Protein AF-A0A078G6T1-F1 (afdb_monomer_lite)

InterPro domains:
  IPR007930 Protein of unknown function DUF724 [PF05266] (1-128)

Secondary structure (DSSP, 8-state):
----HHHHHHHHHT--TT--HHHHHHHHHHHHHHHHTT---HHHHHHHHHHHHHHHHHHHHHHHHHHHHHHHHHHHHHHHHHHHHHHHHHHHHHHHHHHHHHHHHHHHHHHHHHHHHHHHHHHHHTS--

Sequence (129 aa):
MMLTFSKLVESFKDLEPDVLMSQLDSLKVSFAKLKKHGFDVSAPLTRINELLALKDRQQKAIKEKNGLDKEVIALKEEFGGMEDKILELERQQVVLKEKICQMESCGRDRGVELDNLESEFKATSSAPW

pLDDT: mean 91.87, std 9.1, range [46.94, 98.62]

Radius of gyration: 43.1 Å; chains: 1; bounding box: 76×22×122 Å

Foldseek 3Di:
DDCDPVNLVVVVVPDDLPDDLVVLVVSLVVLVVVVVVVDPCPVVNVVSVVSNVVVVVVVVVVVVVVVVVVVVVVVVVVVVVVVVVVVVVVVVVVVVVVVVVVVVVVVVVVVVVVVVVVVVVVVVVPDDD

Organism: Brassica napus (NCBI:txid3708)

Structure (mmCIF, N/CA/C/O backbone):
data_AF-A0A078G6T1-F1
#
_entry.id   AF-A0A078G6T1-F1
#
loop_
_atom_site.group_PDB
_atom_site.id
_atom_site.type_symbol
_atom_site.label_atom_id
_atom_site.label_alt_id
_atom_site.label_comp_id
_atom_site.label_asym_id
_atom_site.label_entity_id
_atom_site.label_seq_id
_atom_site.pdbx_PDB_ins_code
_atom_site.Cartn_x
_atom_site.Cartn_y
_atom_site.Cartn_z
_atom_site.occupancy
_atom_site.B_iso_or_equiv
_atom_site.auth_seq_id
_atom_site.auth_comp_id
_atom_site.auth_asym_id
_atom_site.auth_atom_id
_atom_site.pdbx_PDB_model_num
ATOM 1 N N . MET A 1 1 ? -18.025 -15.721 47.564 1.00 46.94 1 MET A N 1
ATOM 2 C CA . MET A 1 1 ? -17.609 -14.424 48.143 1.00 46.94 1 MET A CA 1
ATOM 3 C C . MET A 1 1 ? -18.744 -13.431 47.921 1.00 46.94 1 MET A C 1
ATOM 5 O O . MET A 1 1 ? -19.184 -13.296 46.788 1.00 46.94 1 MET A O 1
ATOM 9 N N . MET A 1 2 ? -19.299 -12.832 48.976 1.00 52.56 2 MET A N 1
ATOM 10 C CA . MET A 1 2 ? -20.428 -11.900 48.851 1.00 52.56 2 MET A CA 1
ATOM 11 C C . MET A 1 2 ? -19.898 -10.542 48.358 1.00 52.56 2 MET A C 1
ATOM 13 O O . MET A 1 2 ? -19.123 -9.892 49.059 1.00 52.56 2 MET A O 1
ATOM 17 N N . LEU A 1 3 ? -20.246 -10.148 47.130 1.00 58.69 3 LEU A N 1
ATOM 18 C CA . LEU A 1 3 ? -19.946 -8.817 46.596 1.00 58.69 3 LEU A CA 1
ATOM 19 C C . LEU A 1 3 ? -20.905 -7.815 47.245 1.00 58.69 3 LEU A C 1
ATOM 21 O O . LEU A 1 3 ? -22.115 -7.890 47.041 1.00 58.69 3 LEU A O 1
ATOM 25 N N . THR A 1 4 ? -20.372 -6.909 48.060 1.00 74.12 4 THR A N 1
ATOM 26 C CA . THR A 1 4 ? -21.146 -5.799 48.624 1.00 74.12 4 THR A CA 1
ATOM 27 C C . THR A 1 4 ? -21.247 -4.669 47.603 1.00 74.12 4 THR A C 1
ATOM 29 O O . THR A 1 4 ? -20.382 -4.525 46.739 1.00 74.12 4 THR A O 1
ATOM 32 N N . PHE A 1 5 ? -22.290 -3.841 47.711 1.00 73.25 5 PHE A N 1
ATOM 33 C CA . PHE A 1 5 ? -22.461 -2.654 46.865 1.00 73.25 5 PHE A CA 1
ATOM 34 C C . PHE A 1 5 ? -21.196 -1.776 46.849 1.00 73.25 5 PHE A C 1
ATOM 36 O O . PHE A 1 5 ? -20.734 -1.399 45.776 1.00 73.25 5 PHE A O 1
ATOM 43 N N . SER A 1 6 ? -20.573 -1.543 48.011 1.00 76.62 6 SER A N 1
ATOM 44 C CA . SER A 1 6 ? -19.342 -0.747 48.116 1.00 76.62 6 SER A CA 1
ATOM 45 C C . SER A 1 6 ? -18.179 -1.342 47.323 1.00 76.62 6 SER A C 1
ATOM 47 O O . SER A 1 6 ? -17.530 -0.608 46.588 1.00 76.62 6 SER A O 1
ATOM 49 N N . LYS A 1 7 ? -17.975 -2.667 47.375 1.00 78.25 7 LYS A N 1
ATOM 50 C CA . LYS A 1 7 ? -16.932 -3.340 46.579 1.00 78.25 7 LYS A CA 1
ATOM 51 C C . LYS A 1 7 ? -17.180 -3.219 45.075 1.00 78.25 7 LYS A C 1
ATOM 53 O O . LYS A 1 7 ? -16.237 -3.093 44.304 1.00 78.25 7 LYS A O 1
ATOM 58 N N . LEU A 1 8 ? -18.444 -3.246 44.650 1.00 78.81 8 LEU A N 1
ATOM 59 C CA . LEU A 1 8 ? -18.812 -3.094 43.240 1.00 78.81 8 LEU A CA 1
ATOM 60 C C . LEU A 1 8 ? -18.548 -1.662 42.743 1.00 78.81 8 LEU A C 1
ATOM 62 O O . LEU A 1 8 ? -18.064 -1.464 41.633 1.00 78.81 8 LEU A O 1
ATOM 66 N N . VAL A 1 9 ? -18.820 -0.659 43.579 1.00 76.44 9 VAL A N 1
ATOM 67 C CA . VAL A 1 9 ? -18.525 0.748 43.269 1.00 76.44 9 VAL A CA 1
ATOM 68 C C . VAL A 1 9 ? -17.020 1.039 43.321 1.00 76.44 9 VAL A C 1
ATOM 70 O O . VAL A 1 9 ? -16.530 1.799 42.492 1.00 76.44 9 VAL A O 1
ATOM 73 N N . GLU A 1 10 ? -16.271 0.429 44.241 1.00 79.06 10 GLU A N 1
ATOM 74 C CA . GLU A 1 10 ? -14.801 0.516 44.280 1.00 79.06 10 GLU A CA 1
ATOM 75 C C . GLU A 1 10 ? -14.166 -0.099 43.040 1.00 79.06 10 GLU A C 1
ATOM 77 O O . GLU A 1 10 ? -13.368 0.567 42.389 1.00 79.06 10 GLU A O 1
ATOM 82 N N . SER A 1 11 ? -14.632 -1.279 42.613 1.00 74.88 11 SER A N 1
ATOM 83 C CA . SER A 1 11 ? -14.162 -1.895 41.365 1.00 74.88 11 SER A CA 1
ATOM 84 C C . SER A 1 11 ? -14.366 -1.000 40.141 1.00 74.88 11 SER A C 1
ATOM 86 O O . SER A 1 11 ? -13.709 -1.185 39.128 1.00 74.88 11 SER A O 1
ATOM 88 N N . PHE A 1 12 ? -15.257 -0.007 40.240 1.00 73.88 12 PHE A N 1
ATOM 89 C CA . PHE A 1 12 ? -15.483 0.995 39.210 1.00 73.88 12 PHE A CA 1
ATOM 90 C C . PHE A 1 12 ? -14.415 2.093 39.155 1.00 73.88 12 PHE A C 1
ATOM 92 O O . PHE A 1 12 ? -14.184 2.701 38.110 1.00 73.88 12 PHE A O 1
ATOM 99 N N . LYS A 1 13 ? -13.827 2.419 40.307 1.00 75.00 13 LYS A N 1
ATOM 100 C CA . LYS A 1 13 ? -12.793 3.450 40.435 1.00 75.00 13 LYS A CA 1
ATOM 101 C C . LYS A 1 13 ? -11.440 2.941 39.952 1.00 75.00 13 LYS A C 1
ATOM 103 O O . LYS A 1 13 ? -10.685 3.730 39.400 1.00 75.00 13 LYS A O 1
ATOM 108 N N . ASP A 1 14 ? -11.219 1.639 40.085 1.00 78.19 14 ASP A N 1
ATOM 109 C CA . ASP A 1 14 ? -9.967 0.965 39.737 1.00 78.19 14 ASP A CA 1
ATOM 110 C C . ASP A 1 14 ? -9.982 0.383 38.308 1.00 78.19 14 ASP A C 1
ATOM 112 O O . ASP A 1 14 ? -9.146 -0.442 37.952 1.00 78.19 14 ASP A O 1
ATOM 116 N N . LEU A 1 15 ? -10.961 0.773 37.480 1.00 79.94 15 LEU A N 1
ATOM 117 C CA . LEU A 1 15 ? -11.070 0.320 36.092 1.00 79.94 15 LEU A CA 1
ATOM 118 C C . LEU A 1 15 ? -9.961 0.931 35.234 1.00 79.94 15 LEU A C 1
ATOM 120 O O . LEU A 1 15 ? -9.998 2.118 34.903 1.00 79.94 15 LEU A O 1
ATOM 124 N N . GLU A 1 16 ? -9.015 0.093 34.824 1.00 79.50 16 GLU A N 1
ATOM 125 C CA . GLU A 1 16 ? -7.984 0.467 33.864 1.00 79.50 16 GLU A CA 1
ATOM 126 C C . GLU A 1 16 ? -8.536 0.568 32.425 1.00 79.50 16 GLU A C 1
ATOM 128 O O . GLU A 1 16 ? -9.543 -0.066 32.074 1.00 79.50 16 GLU A O 1
ATOM 133 N N . PRO A 1 17 ? -7.895 1.371 31.550 1.00 76.88 17 PRO A N 1
ATOM 134 C CA . PRO A 1 17 ? -8.327 1.551 30.162 1.00 76.88 17 PRO A CA 1
ATOM 135 C C . PRO A 1 17 ? -8.353 0.266 29.326 1.00 76.88 17 PRO A C 1
ATOM 137 O O . PRO A 1 17 ? -8.998 0.233 28.276 1.00 76.88 17 PRO A O 1
ATOM 140 N N . ASP A 1 18 ? -7.662 -0.786 29.755 1.00 80.62 18 ASP A N 1
ATOM 141 C CA . ASP A 1 18 ? -7.555 -2.083 29.090 1.00 80.62 18 ASP A CA 1
ATOM 142 C C . ASP A 1 18 ? -8.648 -3.084 29.510 1.00 80.62 18 ASP A C 1
ATOM 144 O O . ASP A 1 18 ? -8.723 -4.163 28.923 1.00 80.62 18 ASP A O 1
ATOM 148 N N . VAL A 1 19 ? -9.565 -2.701 30.413 1.00 86.19 19 VAL A N 1
ATOM 149 C CA . VAL A 1 19 ? -10.669 -3.559 30.877 1.00 86.19 19 VAL A CA 1
ATOM 150 C C . VAL A 1 19 ? -11.381 -4.278 29.726 1.00 86.19 19 VAL A C 1
ATOM 152 O O . VAL A 1 19 ? -11.690 -3.689 28.681 1.00 86.19 19 VAL A O 1
ATOM 155 N N . LEU A 1 20 ? -11.686 -5.559 29.922 1.00 87.69 20 LEU A N 1
ATOM 156 C CA . LEU A 1 20 ? -12.420 -6.355 28.948 1.00 87.69 20 LEU A CA 1
ATOM 157 C C . LEU A 1 20 ? -13.898 -5.951 28.901 1.00 87.69 20 LEU A C 1
ATOM 159 O O . LEU A 1 20 ? -14.536 -5.688 29.920 1.00 87.69 20 LEU A O 1
ATOM 163 N N . MET A 1 21 ? -14.486 -5.997 27.706 1.00 90.12 21 MET A N 1
ATOM 164 C CA . MET A 1 21 ? -15.915 -5.722 27.508 1.00 90.12 21 MET A CA 1
ATOM 165 C C . MET A 1 21 ? -16.804 -6.655 28.347 1.00 90.12 21 MET A C 1
ATOM 167 O O . MET A 1 21 ? -17.746 -6.205 28.993 1.00 90.12 21 MET A O 1
ATOM 171 N N . SER A 1 22 ? -16.418 -7.929 28.460 1.00 89.44 22 SER A N 1
ATOM 172 C CA . SER A 1 22 ? -17.105 -8.919 29.298 1.00 89.44 22 SER A CA 1
ATOM 173 C C . SER A 1 22 ? -17.098 -8.573 30.792 1.00 89.44 22 SER A C 1
ATOM 175 O O . SER A 1 22 ? -18.045 -8.911 31.505 1.00 89.44 22 SER A O 1
ATOM 177 N N . GLN A 1 23 ? -16.065 -7.880 31.286 1.00 89.88 23 GLN A N 1
ATOM 178 C CA . GLN A 1 23 ? -16.027 -7.405 32.671 1.00 89.88 23 GLN A CA 1
ATOM 179 C C . GLN A 1 23 ? -17.039 -6.273 32.882 1.00 89.88 23 GLN A C 1
ATOM 181 O O . GLN A 1 23 ? -17.773 -6.292 33.871 1.00 89.88 23 GLN A O 1
ATOM 186 N N . LEU A 1 24 ? -17.139 -5.336 31.934 1.00 91.75 24 LEU A N 1
ATOM 187 C CA . LEU A 1 24 ? -18.133 -4.259 31.975 1.00 91.75 24 LEU A CA 1
ATOM 188 C C . LEU A 1 24 ? -19.570 -4.802 31.890 1.00 91.75 24 LEU A C 1
ATOM 190 O O . LEU A 1 24 ? -20.435 -4.358 32.648 1.00 91.75 24 LEU A O 1
ATOM 194 N N . ASP A 1 25 ? -19.820 -5.807 31.048 1.00 92.62 25 ASP A N 1
ATOM 195 C CA . ASP A 1 25 ? -21.125 -6.475 30.953 1.00 92.62 25 ASP A CA 1
ATOM 196 C C . ASP A 1 25 ? -21.495 -7.212 32.247 1.00 92.62 25 ASP A C 1
ATOM 198 O O . ASP A 1 25 ? -22.621 -7.103 32.741 1.00 92.62 25 ASP A O 1
ATOM 202 N N . SER A 1 26 ? -20.537 -7.918 32.851 1.00 91.12 26 SER A N 1
ATOM 203 C CA . SER A 1 26 ? -20.734 -8.591 34.140 1.00 91.12 26 SER A CA 1
ATOM 204 C C . SER A 1 26 ? -21.073 -7.598 35.262 1.00 91.12 26 SER A C 1
ATOM 206 O O . SER A 1 26 ? -22.000 -7.817 36.056 1.00 91.12 26 SER A O 1
ATOM 208 N N . LEU A 1 27 ? -20.385 -6.451 35.296 1.00 89.56 27 LEU A N 1
ATOM 209 C CA . LEU A 1 27 ? -20.695 -5.364 36.225 1.00 89.56 27 LEU A CA 1
ATOM 210 C C . LEU A 1 27 ? -22.098 -4.799 35.967 1.00 89.56 27 LEU A C 1
ATOM 212 O O . LEU A 1 27 ? -22.867 -4.615 36.912 1.00 89.56 27 LEU A O 1
ATOM 216 N N . LYS A 1 28 ? -22.481 -4.598 34.701 1.00 91.88 28 LYS A N 1
ATOM 217 C CA . LYS A 1 28 ? -23.815 -4.112 34.312 1.00 91.88 28 LYS A CA 1
ATOM 218 C C . LYS A 1 28 ? -24.924 -5.017 34.837 1.00 91.88 28 LYS A C 1
ATOM 220 O O . LYS A 1 28 ? -25.897 -4.533 35.420 1.00 91.88 28 LYS A O 1
ATOM 225 N N . VAL A 1 29 ? -24.763 -6.331 34.672 1.00 92.19 29 VAL A N 1
ATOM 226 C CA . VAL A 1 29 ? -25.698 -7.344 35.187 1.00 92.19 29 VAL A CA 1
ATOM 227 C C . VAL A 1 29 ? -25.772 -7.288 36.715 1.00 92.19 29 VAL A C 1
ATOM 229 O O . VAL A 1 29 ? -26.866 -7.343 37.286 1.00 92.19 29 VAL A O 1
ATOM 232 N N . SER A 1 30 ? -24.631 -7.112 37.383 1.00 90.69 30 SER A N 1
ATOM 233 C CA . SER A 1 30 ? -24.556 -7.002 38.844 1.00 90.69 30 SER A CA 1
ATOM 234 C C . SER A 1 30 ? -25.302 -5.768 39.367 1.00 90.69 30 SER A C 1
ATOM 236 O O . SER A 1 30 ? -26.125 -5.887 40.279 1.00 90.69 30 SER A O 1
ATOM 238 N N . PHE A 1 31 ? -25.115 -4.600 38.746 1.00 90.12 31 PHE A N 1
ATOM 239 C CA . PHE A 1 31 ? -25.866 -3.391 39.096 1.00 90.12 31 PHE A CA 1
ATOM 240 C C . PHE A 1 31 ? -27.362 -3.528 38.794 1.00 90.12 31 PHE A C 1
ATOM 242 O O . PHE A 1 31 ? -28.188 -3.132 39.615 1.00 90.12 31 PHE A O 1
ATOM 249 N N . ALA A 1 32 ? -27.745 -4.153 37.677 1.00 90.44 32 ALA A N 1
ATOM 250 C CA . ALA A 1 32 ? -29.152 -4.419 37.373 1.00 90.44 32 ALA A CA 1
ATOM 251 C C . ALA A 1 32 ? -29.818 -5.317 38.432 1.00 90.44 32 ALA A C 1
ATOM 253 O O . ALA A 1 32 ? -30.981 -5.104 38.780 1.00 90.44 32 ALA A O 1
ATOM 254 N N . LYS A 1 33 ? -29.085 -6.293 38.986 1.00 91.12 33 LYS A N 1
ATOM 255 C CA . LYS A 1 33 ? -29.559 -7.122 40.102 1.00 91.12 33 LYS A CA 1
ATOM 256 C C . LYS A 1 33 ? -29.734 -6.300 41.381 1.00 91.12 33 LYS A C 1
ATOM 258 O O . LYS A 1 33 ? -30.776 -6.407 42.018 1.00 91.12 33 LYS A O 1
ATOM 263 N N . LEU A 1 34 ? -28.771 -5.445 41.725 1.00 89.62 34 LEU A N 1
ATOM 264 C CA . LEU A 1 34 ? -28.865 -4.558 42.893 1.00 89.62 34 LEU A CA 1
ATOM 265 C C . LEU A 1 34 ? -30.038 -3.573 42.781 1.00 89.62 34 LEU A C 1
ATOM 267 O O . LEU A 1 34 ? -30.764 -3.387 43.756 1.00 89.62 34 LEU A O 1
ATOM 271 N N . LYS A 1 35 ? -30.311 -3.042 41.582 1.00 90.81 35 LYS A N 1
ATOM 272 C CA . LYS A 1 35 ? -31.494 -2.204 41.320 1.00 90.81 35 LYS A CA 1
ATOM 273 C C . LYS A 1 35 ? -32.797 -2.895 41.724 1.00 90.81 35 LYS A C 1
ATOM 275 O O . 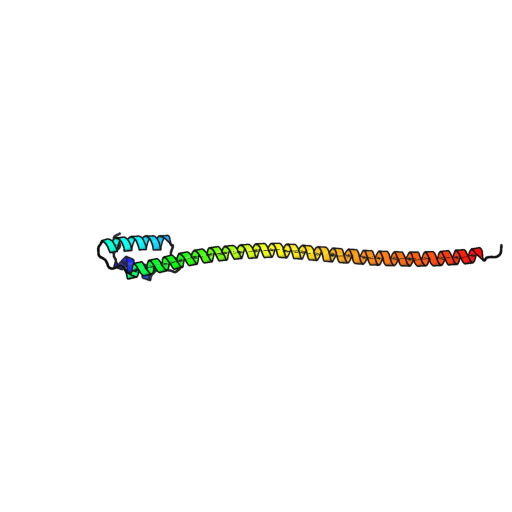LYS A 1 35 ? -33.655 -2.279 42.347 1.00 90.81 35 LYS A O 1
ATOM 280 N N . LYS A 1 36 ? -32.941 -4.188 41.400 1.00 91.94 36 LYS A N 1
ATOM 281 C CA . LYS A 1 36 ? -34.127 -4.992 41.758 1.00 91.94 36 LYS A CA 1
ATOM 282 C C . LYS A 1 36 ? -34.291 -5.175 43.270 1.00 91.94 36 LYS A C 1
ATOM 284 O O . LYS A 1 36 ? -35.402 -5.414 43.724 1.00 91.94 36 LYS A O 1
ATOM 289 N N . HIS A 1 37 ? -33.207 -5.054 44.033 1.00 90.50 37 HIS A N 1
ATOM 290 C CA . HIS A 1 37 ? -33.209 -5.118 45.495 1.00 90.50 37 HIS A CA 1
ATOM 291 C C . HIS A 1 37 ? -33.368 -3.739 46.166 1.00 90.50 37 HIS A C 1
ATOM 293 O O . HIS A 1 37 ? -33.218 -3.646 47.379 1.00 90.50 37 HIS A O 1
ATOM 299 N N . GLY A 1 38 ? -33.673 -2.679 45.406 1.00 90.88 38 GLY A N 1
ATOM 300 C CA . GLY A 1 38 ? -33.950 -1.341 45.942 1.00 90.88 38 GLY A CA 1
ATOM 301 C C . GLY A 1 38 ? -32.730 -0.427 46.091 1.00 90.88 38 GLY A C 1
ATOM 302 O O . GLY A 1 38 ? -32.864 0.670 46.623 1.00 90.88 38 GLY A O 1
ATOM 303 N N . PHE A 1 39 ? -31.550 -0.839 45.615 1.00 89.69 39 PHE A N 1
ATOM 304 C CA . PHE A 1 39 ? -30.366 0.024 45.616 1.00 89.69 39 PHE A CA 1
ATOM 305 C C . PHE A 1 39 ? -30.453 1.082 44.510 1.00 89.69 39 PHE A C 1
ATOM 307 O O . PHE A 1 39 ? -30.776 0.760 43.361 1.00 89.69 39 PHE A O 1
ATOM 314 N N . ASP A 1 40 ? -30.076 2.323 44.827 1.00 90.50 40 ASP A N 1
ATOM 315 C CA . ASP A 1 40 ? -29.847 3.342 43.805 1.00 90.50 40 ASP A CA 1
ATOM 316 C C . ASP A 1 40 ? -28.520 3.072 43.088 1.00 90.50 40 ASP A C 1
ATOM 318 O O . ASP A 1 40 ? -27.425 3.239 43.624 1.00 90.50 40 ASP A O 1
ATOM 322 N N . VAL A 1 41 ? -28.645 2.608 41.850 1.00 90.56 41 VAL A N 1
ATOM 323 C CA . VAL A 1 41 ? -27.530 2.295 40.951 1.00 90.56 41 VAL A CA 1
ATOM 324 C C . VAL A 1 41 ? -27.590 3.129 39.672 1.00 90.56 41 VAL A C 1
ATOM 326 O O . VAL A 1 41 ? -26.991 2.756 38.666 1.00 90.56 41 VAL A O 1
ATOM 329 N N . SER A 1 42 ? -28.339 4.234 39.671 1.00 90.75 42 SER A N 1
ATOM 330 C CA . SER A 1 42 ? -28.519 5.087 38.490 1.00 90.75 42 SER A CA 1
ATOM 331 C C . SER A 1 42 ? -27.179 5.586 37.934 1.00 90.75 42 SER A C 1
ATOM 333 O O . SER A 1 42 ? -26.847 5.302 36.784 1.00 90.75 42 SER A O 1
ATOM 335 N N . ALA A 1 43 ? -26.366 6.229 38.775 1.00 89.38 43 ALA A N 1
ATOM 336 C CA . ALA A 1 43 ? -25.045 6.739 38.415 1.00 89.38 43 ALA A CA 1
ATOM 337 C C . ALA A 1 43 ? -24.068 5.652 37.907 1.00 89.38 43 ALA A C 1
ATOM 339 O O . ALA A 1 43 ? -23.532 5.818 36.807 1.00 89.38 43 ALA A O 1
ATOM 340 N N . PRO A 1 44 ? -23.834 4.526 38.620 1.00 88.56 44 PRO A N 1
ATOM 341 C CA . PRO A 1 44 ? -22.932 3.486 38.122 1.00 88.56 44 PRO A CA 1
ATOM 342 C C . PRO A 1 44 ? -23.441 2.797 36.846 1.00 88.56 44 PRO A C 1
ATOM 344 O O . PRO A 1 44 ? -22.630 2.452 35.990 1.00 88.56 44 PRO A O 1
ATOM 347 N N . LEU A 1 45 ? -24.760 2.642 36.657 1.00 90.44 45 LEU A N 1
ATOM 348 C CA . LEU A 1 45 ? -25.311 2.111 35.402 1.00 90.44 45 LEU A CA 1
ATOM 349 C C . LEU A 1 45 ? -25.078 3.053 34.217 1.00 90.44 45 LEU A C 1
ATOM 351 O O . LEU A 1 45 ? -24.704 2.581 33.143 1.00 90.44 45 LEU A O 1
ATOM 355 N N . THR A 1 46 ? -25.282 4.362 34.394 1.00 91.56 46 THR A N 1
ATOM 356 C CA . THR A 1 46 ? -24.984 5.359 33.353 1.00 91.56 46 THR A CA 1
ATOM 357 C C . THR A 1 46 ? -23.514 5.292 32.960 1.00 91.56 46 THR A C 1
ATOM 359 O O . THR A 1 46 ? -23.205 5.116 31.783 1.00 91.56 46 THR A O 1
ATOM 362 N N . ARG A 1 47 ? -22.613 5.304 33.949 1.00 90.94 47 ARG A N 1
ATOM 363 C CA . ARG A 1 47 ? -21.168 5.263 33.705 1.00 90.94 47 ARG A CA 1
ATOM 364 C C . ARG A 1 47 ? -20.724 3.967 33.013 1.00 90.94 47 ARG A C 1
ATOM 366 O O . ARG A 1 47 ? -19.883 4.011 32.124 1.00 90.94 47 ARG A O 1
ATOM 373 N N . ILE A 1 48 ? -21.316 2.815 33.350 1.00 91.56 48 ILE A N 1
ATOM 374 C CA . ILE A 1 48 ? -21.081 1.553 32.620 1.00 91.56 48 ILE A CA 1
ATOM 375 C C . ILE A 1 48 ? -21.485 1.643 31.160 1.00 91.56 48 ILE A C 1
ATOM 377 O O . ILE A 1 48 ? -20.751 1.172 30.296 1.00 91.56 48 ILE A O 1
ATOM 381 N N . ASN A 1 49 ? -22.662 2.199 30.879 1.00 92.25 49 ASN A N 1
ATOM 382 C CA . ASN A 1 49 ? -23.145 2.285 29.507 1.00 92.25 49 ASN A CA 1
ATOM 383 C C . ASN A 1 49 ? -22.252 3.206 28.668 1.00 92.25 49 ASN A C 1
ATOM 385 O O . ASN A 1 49 ? -21.982 2.895 27.512 1.00 92.25 49 ASN A O 1
ATOM 389 N N . GLU A 1 50 ? -21.750 4.291 29.260 1.00 93.12 50 GLU A N 1
ATOM 390 C CA . GLU A 1 50 ? -20.753 5.158 28.628 1.00 93.12 50 GLU A CA 1
ATOM 391 C C . GLU A 1 50 ? -19.442 4.412 28.353 1.00 93.12 50 GLU A C 1
ATOM 393 O O . GLU A 1 50 ? -18.932 4.477 27.236 1.00 93.12 50 GLU A O 1
ATOM 398 N N . LEU A 1 51 ? -18.919 3.654 29.326 1.00 92.12 51 LEU A N 1
ATOM 399 C CA . LEU A 1 51 ? -17.703 2.854 29.135 1.00 92.12 51 LEU A CA 1
ATOM 400 C C . LEU A 1 51 ? -17.870 1.789 28.045 1.00 92.12 51 LEU A C 1
ATOM 402 O O . LEU A 1 51 ? -16.971 1.619 27.224 1.00 92.12 51 LEU A O 1
ATOM 406 N N . LEU A 1 52 ? -19.015 1.103 27.999 1.00 93.25 52 LEU A N 1
ATOM 407 C CA . LEU A 1 52 ? -19.330 0.144 26.937 1.00 93.25 52 LEU A CA 1
ATOM 408 C C . LEU A 1 52 ? -19.338 0.827 25.564 1.00 93.25 52 LEU A C 1
ATOM 410 O O . LEU A 1 52 ? -18.650 0.374 24.653 1.00 93.25 52 LEU A O 1
ATOM 414 N N . ALA A 1 53 ? -20.016 1.972 25.438 1.00 93.94 53 ALA A N 1
ATOM 415 C CA . ALA A 1 53 ? -20.048 2.733 24.191 1.00 93.94 53 ALA A CA 1
ATOM 416 C C . ALA A 1 53 ? -18.652 3.223 23.761 1.00 93.94 53 ALA A C 1
ATOM 418 O O . ALA A 1 53 ? -18.336 3.241 22.569 1.00 93.94 53 ALA A O 1
ATOM 419 N N . LEU A 1 54 ? -17.799 3.615 24.713 1.00 93.12 54 LEU A N 1
ATOM 420 C CA . LEU A 1 54 ? -16.406 3.973 24.438 1.00 93.12 54 LEU A CA 1
ATOM 421 C C . LEU A 1 54 ? -15.594 2.765 23.962 1.00 93.12 54 LEU A C 1
ATOM 423 O O . LEU A 1 54 ? -14.843 2.893 22.995 1.00 93.12 54 LEU A O 1
ATOM 427 N N . LYS A 1 55 ? -15.764 1.594 24.584 1.00 91.50 55 LYS A N 1
ATOM 428 C CA . LYS A 1 55 ? -15.084 0.359 24.175 1.00 91.50 55 LYS A CA 1
ATOM 429 C C . LYS A 1 55 ? -15.511 -0.114 22.789 1.00 91.50 55 LYS A C 1
ATOM 431 O O . LYS A 1 55 ? -14.647 -0.483 21.998 1.00 91.50 55 LYS A O 1
ATOM 436 N N . ASP A 1 56 ? -16.797 -0.030 22.459 1.00 93.69 56 ASP A N 1
ATOM 437 C CA . ASP A 1 56 ? -17.295 -0.329 21.111 1.00 93.69 56 ASP A CA 1
ATOM 438 C C . ASP A 1 56 ? -16.634 0.575 20.063 1.00 93.69 56 ASP A C 1
ATOM 440 O O . ASP A 1 56 ? -16.125 0.105 19.039 1.00 93.69 56 ASP A O 1
ATOM 444 N N . ARG A 1 57 ? -16.574 1.886 20.340 1.00 95.00 57 ARG A N 1
ATOM 445 C CA . ARG A 1 57 ? -15.888 2.858 19.474 1.00 95.00 57 ARG A CA 1
ATOM 446 C C . ARG A 1 57 ? -14.396 2.562 19.358 1.00 95.00 57 ARG A C 1
ATOM 448 O O . ARG A 1 57 ? -13.865 2.609 18.253 1.00 95.00 57 ARG A O 1
ATOM 455 N N . GLN A 1 58 ? -13.731 2.224 20.463 1.00 93.75 58 GLN A N 1
ATOM 456 C CA . GLN A 1 58 ? -12.315 1.856 20.471 1.00 93.75 58 GLN A CA 1
ATOM 457 C C . GLN A 1 58 ? -12.062 0.614 19.607 1.00 93.75 58 GLN A C 1
ATOM 459 O O . GLN A 1 58 ? -11.151 0.613 18.783 1.00 93.75 58 GLN A O 1
ATOM 464 N N . GLN A 1 59 ? -12.882 -0.431 19.744 1.00 92.88 59 GLN A N 1
ATOM 465 C CA . GLN A 1 59 ? -12.742 -1.654 18.957 1.00 92.88 59 GLN A CA 1
ATOM 466 C C . GLN A 1 59 ? -12.976 -1.395 17.465 1.00 92.88 59 GLN A C 1
ATOM 468 O O . GLN A 1 59 ? -12.247 -1.930 16.627 1.00 92.88 59 GLN A O 1
ATOM 473 N N . LYS A 1 60 ? -13.967 -0.562 17.126 1.00 95.94 60 LYS A N 1
ATOM 474 C CA . LYS A 1 60 ? -14.210 -0.128 15.747 1.00 95.94 60 LYS A CA 1
ATOM 475 C C . LYS A 1 60 ? -13.002 0.629 15.185 1.00 95.94 60 LYS A C 1
ATOM 477 O O . LYS A 1 60 ? -12.511 0.251 14.126 1.00 95.94 60 LYS A O 1
ATOM 482 N N . ALA A 1 61 ? -12.469 1.599 15.928 1.00 96.50 61 ALA A N 1
ATOM 483 C CA . ALA A 1 61 ? -11.298 2.374 15.520 1.00 96.50 61 ALA A CA 1
ATOM 484 C C . ALA A 1 61 ? -10.049 1.496 15.317 1.00 96.50 61 ALA A C 1
ATOM 486 O O . ALA A 1 61 ? -9.318 1.682 14.349 1.00 96.50 61 ALA A O 1
ATOM 487 N N . ILE A 1 62 ? -9.819 0.494 16.177 1.00 95.75 62 ILE A N 1
ATOM 488 C CA . ILE A 1 62 ? -8.711 -0.465 16.011 1.00 95.75 62 ILE A CA 1
ATOM 489 C C . ILE A 1 62 ? -8.893 -1.301 14.740 1.00 95.75 62 ILE A C 1
ATOM 491 O O . ILE A 1 62 ? -7.937 -1.500 13.994 1.00 95.75 62 ILE A O 1
ATOM 495 N N . LYS A 1 63 ? -10.109 -1.793 14.470 1.00 96.94 63 LYS A N 1
ATOM 496 C CA . LYS A 1 63 ? -10.393 -2.557 13.244 1.00 96.94 63 LYS A CA 1
ATOM 497 C C . LYS A 1 63 ? -10.167 -1.715 11.989 1.00 96.94 63 LYS A C 1
ATOM 499 O O . LYS A 1 63 ? -9.541 -2.206 11.056 1.00 96.94 63 LYS A O 1
ATOM 504 N N . GLU A 1 64 ? -10.641 -0.472 11.986 1.00 98.00 64 GLU A N 1
ATOM 505 C CA . GLU A 1 64 ? -10.440 0.475 10.883 1.00 98.00 64 GLU A CA 1
ATOM 506 C C . GLU A 1 64 ? -8.955 0.784 10.678 1.00 98.00 64 GLU A C 1
ATOM 508 O O . GLU A 1 64 ? -8.457 0.626 9.567 1.00 98.00 64 GLU A O 1
ATOM 513 N N . LYS A 1 65 ? -8.219 1.107 11.752 1.00 97.75 65 LYS A N 1
ATOM 514 C CA . LYS A 1 65 ? -6.765 1.315 11.698 1.00 97.75 65 LYS A CA 1
ATOM 515 C C . LYS A 1 65 ? -6.047 0.103 11.105 1.00 97.75 65 LYS A C 1
ATOM 517 O O . LYS A 1 65 ? -5.233 0.263 10.207 1.00 97.75 65 LYS A O 1
ATOM 522 N N . ASN A 1 66 ? -6.355 -1.104 11.576 1.00 97.25 66 ASN A N 1
ATOM 523 C CA . ASN A 1 66 ? -5.727 -2.323 11.064 1.00 97.25 66 ASN A CA 1
ATOM 524 C C . ASN A 1 66 ? -6.079 -2.586 9.590 1.00 97.25 66 ASN A C 1
ATOM 526 O O . ASN A 1 66 ? -5.288 -3.197 8.877 1.00 97.25 66 ASN A O 1
ATOM 530 N N . GLY A 1 67 ? -7.266 -2.166 9.138 1.00 98.00 67 GLY A N 1
ATOM 531 C CA . GLY A 1 67 ? -7.646 -2.188 7.726 1.00 98.00 67 GLY A CA 1
ATOM 532 C C . GLY A 1 67 ? -6.780 -1.243 6.894 1.00 98.00 67 GLY A C 1
ATOM 533 O O . GLY A 1 67 ? -6.185 -1.679 5.914 1.00 98.00 67 GLY A O 1
ATOM 534 N N . LEU A 1 68 ? -6.635 0.005 7.347 1.00 98.06 68 LEU A N 1
ATOM 535 C CA . LEU A 1 68 ? -5.783 1.009 6.705 1.00 98.06 68 LEU A CA 1
ATOM 536 C C . LEU A 1 68 ? -4.310 0.583 6.680 1.00 98.06 68 LEU A C 1
ATOM 538 O O . LEU A 1 68 ? -3.655 0.707 5.652 1.00 98.06 68 LEU A O 1
ATOM 542 N N . ASP A 1 69 ? -3.787 0.032 7.779 1.00 98.12 69 ASP A N 1
ATOM 543 C CA . ASP A 1 69 ? -2.398 -0.435 7.847 1.00 98.12 69 ASP A CA 1
ATOM 544 C C . ASP A 1 69 ? -2.129 -1.536 6.798 1.00 98.12 69 ASP A C 1
ATOM 546 O O . ASP A 1 69 ? -1.080 -1.534 6.155 1.00 98.12 69 ASP A O 1
ATOM 550 N N . LYS A 1 70 ? -3.086 -2.450 6.570 1.00 98.06 70 LYS A N 1
ATOM 551 C CA . LYS A 1 70 ? -2.985 -3.476 5.516 1.00 98.06 70 LYS A CA 1
ATOM 552 C C . LYS A 1 70 ? -3.014 -2.879 4.111 1.00 98.06 70 LY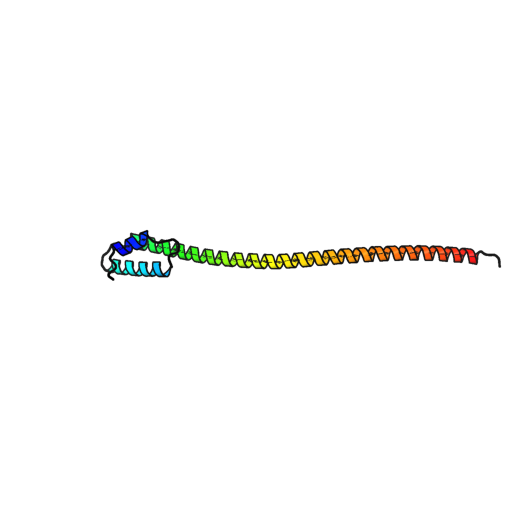S A C 1
ATOM 554 O O . LYS A 1 70 ? -2.237 -3.307 3.264 1.00 98.06 70 LYS A O 1
ATOM 559 N N . GLU A 1 71 ? -3.888 -1.907 3.871 1.00 98.19 71 GLU A N 1
ATOM 560 C CA . GLU A 1 71 ? -3.984 -1.212 2.584 1.00 98.19 71 GLU A CA 1
ATOM 561 C C . GLU A 1 71 ? -2.693 -0.443 2.268 1.00 98.19 71 GLU A C 1
ATOM 563 O O . GLU A 1 71 ? -2.172 -0.529 1.160 1.00 98.19 71 GLU A O 1
ATOM 568 N N . VAL A 1 72 ? -2.103 0.219 3.268 1.00 98.31 72 VAL A N 1
ATOM 569 C CA . VAL A 1 72 ? -0.804 0.894 3.133 1.00 98.31 72 VAL A CA 1
ATOM 570 C C . VAL A 1 72 ? 0.312 -0.089 2.779 1.00 98.31 72 VAL A C 1
ATOM 572 O O . VAL A 1 72 ? 1.171 0.243 1.966 1.00 98.31 72 VAL A O 1
ATOM 575 N N . ILE A 1 73 ? 0.332 -1.284 3.377 1.00 98.31 73 ILE A N 1
ATOM 576 C CA . ILE A 1 73 ? 1.324 -2.316 3.037 1.00 98.31 73 ILE A CA 1
ATOM 577 C C . ILE A 1 73 ? 1.151 -2.766 1.581 1.00 98.31 73 ILE A C 1
ATOM 579 O O . ILE A 1 73 ? 2.130 -2.757 0.841 1.00 98.31 73 ILE A O 1
ATOM 583 N N . ALA A 1 74 ? -0.079 -3.067 1.154 1.00 98.31 74 ALA A N 1
ATOM 584 C CA . ALA A 1 74 ? -0.361 -3.471 -0.224 1.00 98.31 74 ALA A CA 1
ATOM 585 C C . ALA A 1 74 ? 0.059 -2.393 -1.239 1.00 98.31 74 ALA A C 1
ATOM 587 O O . ALA A 1 74 ? 0.742 -2.689 -2.215 1.00 98.31 74 ALA A O 1
ATOM 588 N N . LEU A 1 75 ? -0.254 -1.122 -0.965 1.00 98.44 75 LEU A N 1
ATOM 589 C CA . LEU A 1 75 ? 0.160 -0.006 -1.819 1.00 98.44 75 LEU A CA 1
ATOM 590 C C . LEU A 1 75 ? 1.684 0.144 -1.903 1.00 98.44 75 LEU A C 1
ATOM 592 O O . LEU A 1 75 ? 2.204 0.474 -2.965 1.00 98.44 75 LEU A O 1
ATOM 596 N N . LYS A 1 76 ? 2.418 -0.101 -0.810 1.00 98.12 76 LYS A N 1
ATOM 597 C CA . LYS A 1 76 ? 3.890 -0.077 -0.831 1.00 98.12 76 LYS A CA 1
ATOM 598 C C . LYS A 1 76 ? 4.471 -1.196 -1.688 1.00 98.12 76 LYS A C 1
ATOM 600 O O . LYS A 1 76 ? 5.444 -0.957 -2.397 1.00 98.12 76 LYS A O 1
ATOM 605 N N . GLU A 1 77 ? 3.892 -2.392 -1.627 1.00 98.25 77 GLU A N 1
ATOM 606 C CA . GLU A 1 77 ? 4.307 -3.524 -2.462 1.00 98.25 77 GLU A CA 1
ATOM 607 C C . GLU A 1 77 ? 4.038 -3.247 -3.946 1.00 98.25 77 GLU A C 1
ATOM 609 O O . GLU A 1 77 ? 4.925 -3.430 -4.780 1.00 98.25 77 GLU A O 1
ATOM 614 N N . GLU A 1 78 ? 2.849 -2.736 -4.277 1.00 98.25 78 GLU A N 1
ATOM 615 C CA . GLU A 1 78 ? 2.512 -2.329 -5.644 1.00 98.25 78 GLU A CA 1
ATOM 616 C C . GLU A 1 78 ? 3.449 -1.235 -6.159 1.00 98.25 78 GLU A C 1
ATOM 618 O O . GLU A 1 78 ? 3.944 -1.328 -7.284 1.00 98.25 78 GLU A O 1
ATOM 623 N N . PHE A 1 79 ? 3.726 -0.223 -5.332 1.00 98.19 79 PHE A N 1
ATOM 624 C CA . PHE A 1 79 ? 4.639 0.863 -5.668 1.00 98.19 79 PHE A CA 1
ATOM 625 C C . PHE A 1 79 ? 6.060 0.355 -5.942 1.00 98.19 79 PHE A C 1
ATOM 627 O O . PHE A 1 79 ? 6.618 0.684 -6.986 1.00 98.19 79 PHE A O 1
ATOM 634 N N . GLY A 1 80 ? 6.609 -0.512 -5.084 1.00 98.31 80 GLY A N 1
ATOM 635 C CA . GLY A 1 80 ? 7.919 -1.131 -5.323 1.00 98.31 80 GLY A CA 1
ATOM 636 C C . GLY A 1 80 ? 7.956 -1.922 -6.636 1.00 98.31 80 GLY A C 1
ATOM 637 O O . GLY A 1 80 ? 8.888 -1.790 -7.426 1.00 98.31 80 GLY A O 1
ATOM 638 N N . GLY A 1 81 ? 6.882 -2.652 -6.952 1.00 98.25 81 GLY A N 1
ATOM 639 C CA . GLY A 1 81 ? 6.754 -3.337 -8.240 1.00 98.25 81 GLY A CA 1
ATOM 640 C C . GLY A 1 81 ? 6.666 -2.393 -9.451 1.00 98.25 81 GLY A C 1
ATOM 641 O O . GLY A 1 81 ? 7.009 -2.793 -10.567 1.00 98.25 81 GLY A O 1
ATOM 642 N N . MET A 1 82 ? 6.202 -1.152 -9.275 1.00 98.38 82 MET A N 1
ATOM 643 C CA . MET A 1 82 ? 6.259 -0.123 -10.321 1.00 98.38 82 MET A CA 1
ATOM 644 C C . MET A 1 82 ? 7.667 0.458 -10.468 1.00 98.38 82 MET A C 1
ATOM 646 O O . MET A 1 82 ? 8.108 0.640 -11.602 1.00 98.38 82 MET A O 1
ATOM 650 N N . GLU A 1 83 ? 8.384 0.701 -9.368 1.00 98.44 83 GLU A N 1
ATOM 651 C CA . GLU A 1 83 ? 9.783 1.155 -9.400 1.00 98.44 83 GLU A CA 1
ATOM 652 C C . GLU A 1 83 ? 10.676 0.162 -10.154 1.00 98.44 83 GLU A C 1
ATOM 654 O O . GLU A 1 83 ? 11.418 0.562 -11.053 1.00 98.44 83 GLU A O 1
ATOM 659 N N . ASP A 1 84 ? 10.526 -1.138 -9.889 1.00 98.25 84 ASP A N 1
ATOM 660 C CA . ASP A 1 84 ? 11.266 -2.188 -10.599 1.00 98.25 84 ASP A CA 1
ATOM 661 C C . ASP A 1 84 ? 11.001 -2.165 -12.115 1.00 98.25 84 ASP A C 1
ATOM 663 O O . ASP A 1 84 ? 11.922 -2.307 -12.926 1.00 98.25 84 ASP A O 1
ATOM 667 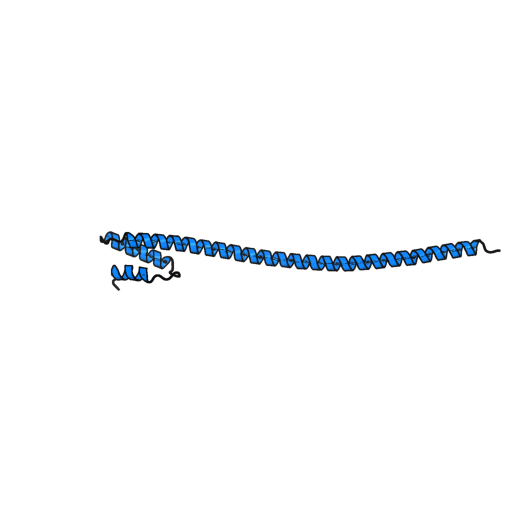N N . LYS A 1 85 ? 9.745 -1.939 -12.525 1.00 98.50 85 LYS A N 1
ATOM 668 C CA . LYS A 1 85 ? 9.377 -1.819 -13.947 1.00 98.50 85 LYS A CA 1
ATOM 669 C C . LYS A 1 85 ? 9.977 -0.573 -14.591 1.00 98.50 85 LYS A C 1
ATOM 671 O O . LYS A 1 85 ? 10.388 -0.639 -15.747 1.00 98.50 85 LYS A O 1
ATOM 676 N N . ILE A 1 86 ? 10.019 0.548 -13.871 1.00 98.62 86 ILE A N 1
ATOM 677 C CA . ILE A 1 86 ? 10.645 1.783 -14.357 1.00 98.62 86 ILE A CA 1
ATOM 678 C C . ILE A 1 86 ? 12.139 1.546 -14.591 1.00 98.62 86 ILE A C 1
ATOM 680 O O . ILE A 1 86 ? 12.626 1.836 -15.682 1.00 98.62 86 ILE A O 1
ATOM 684 N N . LEU A 1 87 ? 12.842 0.938 -13.631 1.00 98.50 87 LEU A N 1
ATOM 685 C CA . LEU A 1 87 ? 14.269 0.621 -13.763 1.00 98.50 87 LEU A CA 1
ATOM 686 C C . LEU A 1 87 ? 14.554 -0.297 -14.959 1.00 98.50 87 LEU A C 1
ATOM 688 O O . LEU A 1 87 ? 15.539 -0.108 -15.676 1.00 98.50 87 LEU A O 1
ATOM 692 N N . GLU A 1 88 ? 13.696 -1.287 -15.203 1.00 98.50 88 GLU A N 1
ATOM 693 C CA . GLU A 1 88 ? 13.829 -2.163 -16.368 1.00 98.50 88 GLU A CA 1
ATOM 694 C C . GLU A 1 88 ? 13.628 -1.399 -17.687 1.00 98.50 88 GLU A C 1
ATOM 696 O O . GLU A 1 88 ? 14.414 -1.557 -18.623 1.00 98.50 88 GLU A O 1
ATOM 701 N N . LEU A 1 89 ? 12.635 -0.507 -17.759 1.00 98.62 89 LEU A N 1
ATOM 702 C CA . LEU A 1 89 ? 12.426 0.344 -18.934 1.00 98.62 89 LEU A CA 1
ATOM 703 C C . LEU A 1 89 ? 13.608 1.291 -19.184 1.00 98.62 89 LEU A C 1
ATOM 705 O O . LEU A 1 89 ? 14.015 1.469 -20.333 1.00 98.62 89 LEU A O 1
ATOM 709 N N . GLU A 1 90 ? 14.195 1.865 -18.135 1.00 98.44 90 GLU A N 1
ATOM 710 C CA . GLU A 1 90 ? 15.389 2.710 -18.246 1.00 98.44 90 GLU A CA 1
ATOM 711 C C . GLU A 1 90 ? 16.584 1.931 -18.810 1.00 98.44 90 GLU A C 1
ATOM 713 O O . GLU A 1 90 ? 17.278 2.414 -19.711 1.00 98.44 90 GLU A O 1
ATOM 718 N N . ARG A 1 91 ? 16.794 0.687 -18.361 1.00 98.31 91 ARG A N 1
ATOM 719 C CA . ARG A 1 91 ? 17.830 -0.199 -18.920 1.00 98.31 91 ARG A CA 1
ATOM 720 C C . ARG A 1 91 ? 17.590 -0.480 -20.398 1.00 98.31 91 ARG A C 1
ATOM 722 O O . ARG A 1 91 ? 18.512 -0.353 -21.206 1.00 98.31 91 ARG A O 1
ATOM 729 N N . GLN A 1 92 ? 16.355 -0.811 -20.772 1.00 98.44 92 GLN A N 1
ATOM 730 C CA . GLN A 1 92 ? 15.996 -1.043 -22.172 1.00 98.44 92 GLN A CA 1
ATOM 731 C C . GLN A 1 92 ? 16.2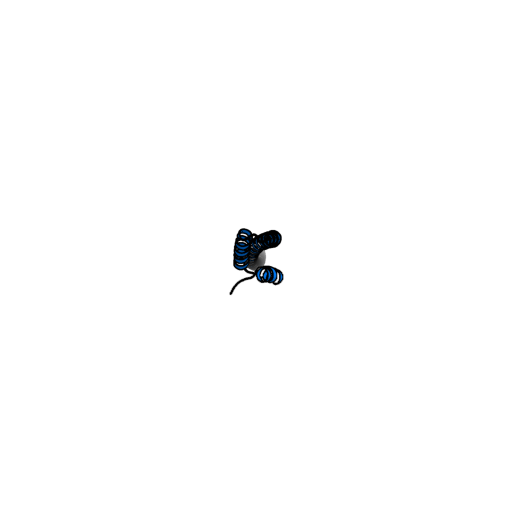12 0.209 -23.029 1.00 98.44 92 GLN A C 1
ATOM 733 O O . GLN A 1 92 ? 16.695 0.106 -24.159 1.00 98.44 92 GLN A O 1
ATOM 738 N N . GLN A 1 93 ? 15.927 1.397 -22.490 1.00 98.50 93 GLN A N 1
ATOM 739 C CA . GLN A 1 93 ? 16.170 2.664 -23.174 1.00 98.50 93 GLN A CA 1
ATOM 740 C C . GLN A 1 93 ? 17.660 2.875 -23.478 1.00 98.50 93 GLN A C 1
ATOM 742 O O . GLN A 1 93 ? 17.998 3.307 -24.582 1.00 98.50 93 GLN A O 1
ATOM 747 N N . VAL A 1 94 ? 18.555 2.564 -22.535 1.00 98.38 94 VAL A N 1
ATOM 748 C CA . VAL A 1 94 ? 20.011 2.651 -22.747 1.00 98.38 94 VAL A CA 1
ATOM 749 C C . VAL A 1 94 ? 20.457 1.702 -23.860 1.00 98.38 94 VAL A C 1
ATOM 751 O O . VAL A 1 94 ? 21.141 2.133 -24.788 1.00 98.38 94 VAL A O 1
ATOM 754 N N . VAL A 1 95 ? 20.003 0.446 -23.827 1.00 98.50 95 VAL A N 1
ATOM 755 C CA . VAL A 1 95 ? 20.328 -0.554 -24.861 1.00 98.50 95 VAL A CA 1
ATOM 756 C C . VAL A 1 95 ? 19.847 -0.105 -26.244 1.00 98.50 95 VAL A C 1
ATOM 758 O O . VAL A 1 95 ? 20.556 -0.255 -27.239 1.00 98.50 95 VAL A O 1
ATOM 761 N N . LEU A 1 96 ? 18.642 0.462 -26.332 1.00 98.50 96 LEU A N 1
ATOM 762 C CA . LEU A 1 96 ? 18.108 0.977 -27.593 1.00 98.50 96 LEU A CA 1
ATOM 763 C C . LEU A 1 96 ? 18.908 2.174 -28.114 1.00 98.50 96 LEU A C 1
ATOM 765 O O . LEU A 1 96 ? 19.189 2.227 -29.310 1.00 98.50 96 LEU A O 1
ATOM 769 N N . LYS A 1 97 ? 19.316 3.100 -27.237 1.00 98.31 97 LYS A N 1
ATOM 770 C CA . LYS A 1 97 ? 20.182 4.228 -27.617 1.00 98.31 97 LYS A CA 1
ATOM 771 C C . LYS A 1 97 ? 21.511 3.745 -28.190 1.00 98.31 97 LYS A C 1
ATOM 773 O O . LYS A 1 97 ? 21.925 4.234 -29.235 1.00 98.31 97 LYS A O 1
ATOM 778 N N . GLU A 1 98 ? 22.140 2.755 -27.560 1.00 97.94 98 GLU A N 1
ATOM 779 C CA . GLU A 1 98 ? 23.391 2.180 -28.062 1.00 97.94 98 GLU A CA 1
ATOM 780 C C . GLU A 1 98 ? 23.211 1.564 -29.457 1.00 97.94 98 GLU A C 1
ATOM 782 O O . GLU A 1 98 ? 23.989 1.853 -30.368 1.00 97.94 98 GLU A O 1
ATOM 787 N N . LYS A 1 99 ? 22.140 0.786 -29.664 1.00 98.12 99 LYS A N 1
ATOM 788 C CA . LYS A 1 99 ? 21.819 0.212 -30.981 1.00 98.12 99 LYS A CA 1
ATOM 789 C C . LYS A 1 99 ? 21.596 1.282 -32.048 1.00 98.12 99 LYS A C 1
ATOM 791 O O . LYS A 1 99 ? 22.057 1.107 -33.172 1.00 98.12 99 LYS A O 1
ATOM 796 N N . ILE A 1 100 ? 20.914 2.380 -31.716 1.00 98.31 100 ILE A N 1
ATOM 797 C CA . ILE A 1 100 ? 20.732 3.512 -32.636 1.00 98.31 100 ILE A CA 1
ATOM 798 C C . ILE A 1 100 ? 22.093 4.087 -33.033 1.00 98.31 100 ILE A C 1
ATOM 800 O O . ILE A 1 100 ? 22.382 4.165 -34.224 1.00 98.31 100 ILE A O 1
ATOM 804 N N . CYS A 1 101 ? 22.962 4.398 -32.067 1.00 97.81 101 CYS A N 1
ATOM 805 C CA . CYS A 1 101 ? 24.292 4.939 -32.355 1.00 97.81 101 CYS A CA 1
ATOM 806 C C . CYS A 1 101 ? 25.142 3.988 -33.217 1.00 97.81 101 CYS A C 1
ATOM 808 O O . CYS A 1 101 ? 25.824 4.437 -34.141 1.00 97.81 101 CYS A O 1
ATOM 810 N N . GLN A 1 102 ? 25.080 2.678 -32.957 1.00 98.19 102 GLN A N 1
ATOM 811 C CA . GLN A 1 102 ? 25.766 1.672 -33.775 1.00 98.19 102 GLN A CA 1
ATOM 812 C C . GLN A 1 102 ? 25.236 1.651 -35.216 1.00 98.19 102 GLN A C 1
ATOM 814 O O . GLN A 1 102 ? 26.024 1.651 -36.163 1.00 98.19 102 GLN A O 1
ATOM 819 N N . MET A 1 103 ? 23.912 1.671 -35.401 1.00 97.75 103 MET A N 1
ATOM 820 C CA . MET A 1 103 ? 23.303 1.702 -36.734 1.00 97.75 103 MET A CA 1
ATOM 821 C C . MET A 1 103 ? 23.642 2.986 -37.492 1.00 97.75 103 MET A C 1
ATOM 823 O O . MET A 1 103 ? 23.954 2.918 -38.678 1.00 97.75 103 MET A O 1
ATOM 827 N N . GLU A 1 104 ? 23.628 4.140 -36.823 1.00 97.81 104 GLU A N 1
ATOM 828 C CA . GLU A 1 104 ? 24.037 5.417 -37.415 1.00 97.81 104 GLU A CA 1
ATOM 829 C C . GLU A 1 104 ? 25.502 5.396 -37.867 1.00 97.81 104 GLU A C 1
ATOM 831 O O . GLU A 1 104 ? 25.810 5.875 -38.958 1.00 97.81 104 GLU A O 1
ATOM 836 N N . SER A 1 105 ? 26.405 4.818 -37.066 1.00 96.81 105 SER A N 1
ATOM 837 C CA . SER A 1 105 ? 27.811 4.651 -37.457 1.00 96.81 105 SER A CA 1
ATOM 838 C C . SER A 1 105 ? 27.946 3.743 -38.676 1.00 96.81 105 SER A C 1
ATOM 840 O O . SER A 1 105 ? 28.540 4.144 -39.669 1.00 96.81 105 SER A O 1
ATOM 842 N N . CYS A 1 106 ? 27.311 2.569 -38.650 1.00 97.00 106 CYS A N 1
ATOM 843 C CA . CYS A 1 106 ? 27.320 1.633 -39.774 1.00 97.00 106 CYS A CA 1
ATOM 844 C C . CYS A 1 106 ? 26.710 2.241 -41.052 1.00 97.00 106 CYS A C 1
ATOM 846 O O . CYS A 1 106 ? 27.131 1.923 -42.164 1.00 97.00 106 CYS A O 1
ATOM 848 N N . GLY A 1 107 ? 25.706 3.111 -40.908 1.00 97.38 107 GLY A N 1
ATOM 849 C CA . GLY A 1 107 ? 25.144 3.888 -42.009 1.00 97.38 107 GLY A CA 1
ATOM 850 C C . GLY A 1 107 ? 26.151 4.875 -42.602 1.00 97.38 107 GLY A C 1
ATOM 851 O O . GLY A 1 107 ? 26.282 4.935 -43.822 1.00 97.38 107 GLY A O 1
ATOM 852 N N . ARG A 1 108 ? 26.896 5.605 -41.757 1.00 97.06 108 ARG A N 1
ATOM 853 C CA . ARG A 1 108 ? 27.963 6.518 -42.204 1.00 97.06 108 ARG A CA 1
ATOM 854 C C . ARG A 1 108 ? 29.090 5.780 -42.920 1.00 97.06 108 ARG A C 1
ATOM 856 O O . ARG A 1 108 ? 29.470 6.204 -44.005 1.00 97.06 108 ARG A O 1
ATOM 863 N N . ASP A 1 109 ? 29.567 4.675 -42.353 1.00 97.50 109 ASP A N 1
ATOM 864 C CA . ASP A 1 109 ? 30.667 3.891 -42.929 1.00 97.50 109 ASP A CA 1
ATOM 865 C C . ASP A 1 109 ? 30.305 3.380 -44.333 1.00 97.50 109 ASP A C 1
ATOM 867 O O . ASP A 1 109 ? 31.080 3.533 -45.275 1.00 97.50 109 ASP A O 1
ATOM 871 N N . ARG A 1 110 ? 29.077 2.868 -44.502 1.00 96.44 110 ARG A N 1
ATOM 872 C CA . ARG A 1 110 ? 28.561 2.450 -45.816 1.00 96.44 110 ARG A CA 1
ATOM 873 C C . ARG A 1 110 ? 28.376 3.607 -46.793 1.00 96.44 110 ARG A C 1
ATOM 875 O O . ARG A 1 110 ? 28.576 3.417 -47.987 1.00 96.44 110 ARG A O 1
ATOM 882 N N . GLY A 1 111 ? 27.993 4.790 -46.311 1.00 96.69 111 GLY A N 1
ATOM 883 C CA . GLY A 1 111 ? 27.924 5.993 -47.143 1.00 96.69 111 GLY A CA 1
ATOM 884 C C . GLY A 1 111 ? 29.287 6.343 -47.742 1.00 96.69 111 GLY A C 1
ATOM 885 O O . GLY A 1 111 ? 29.399 6.507 -48.951 1.00 96.69 111 GLY A O 1
ATOM 886 N N . VAL A 1 112 ? 30.335 6.345 -46.912 1.00 96.81 112 VAL A N 1
ATOM 887 C CA . VAL A 1 112 ? 31.716 6.589 -47.359 1.00 96.81 112 VAL A CA 1
ATOM 888 C C . VAL A 1 112 ? 32.182 5.528 -48.362 1.00 96.81 112 VAL A C 1
ATOM 890 O O . VAL A 1 112 ? 32.828 5.858 -49.353 1.00 96.81 112 VAL A O 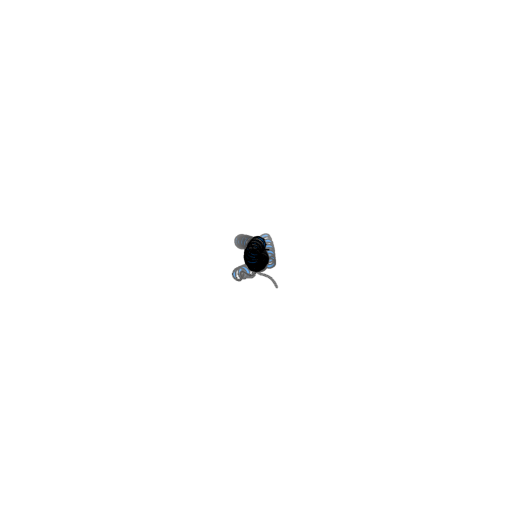1
ATOM 893 N N . GLU A 1 113 ? 31.853 4.254 -48.134 1.00 97.50 113 GLU A N 1
ATOM 894 C CA . GLU A 1 113 ? 32.182 3.170 -49.068 1.00 97.50 113 GLU A CA 1
ATOM 895 C C . GLU A 1 113 ? 31.523 3.370 -50.444 1.00 97.50 113 GLU A C 1
ATOM 897 O O . GLU A 1 113 ? 32.187 3.211 -51.469 1.00 97.50 113 GLU A O 1
ATOM 902 N N . LEU A 1 114 ? 30.248 3.776 -50.478 1.00 97.50 114 LEU A N 1
ATOM 903 C CA . LEU A 1 114 ? 29.539 4.080 -51.724 1.00 97.50 114 LEU A CA 1
ATOM 904 C C . LEU A 1 114 ? 30.154 5.272 -52.468 1.00 97.50 114 LEU A C 1
ATOM 906 O O . LEU A 1 114 ? 30.354 5.178 -53.678 1.00 97.50 114 LEU A O 1
ATOM 910 N N . ASP A 1 115 ? 30.496 6.350 -51.760 1.00 97.25 115 ASP A N 1
ATOM 911 C CA . ASP A 1 115 ? 31.131 7.533 -52.356 1.00 97.25 115 ASP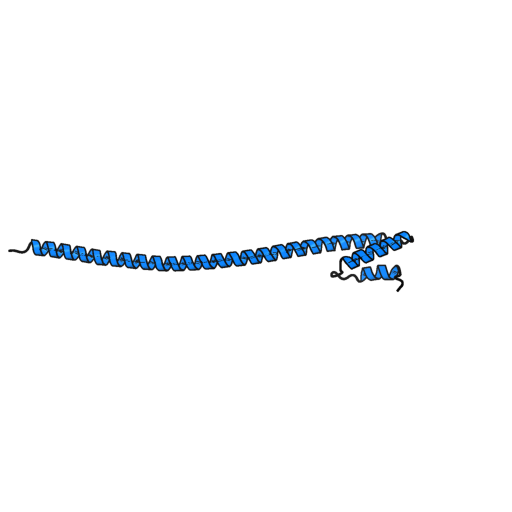 A CA 1
ATOM 912 C C . ASP A 1 115 ? 32.501 7.189 -52.974 1.00 97.25 115 ASP A C 1
ATOM 914 O O . ASP A 1 115 ? 32.848 7.650 -54.071 1.00 97.25 115 ASP A O 1
ATOM 918 N N . ASN A 1 116 ? 33.279 6.340 -52.293 1.00 97.25 116 ASN A N 1
ATOM 919 C CA . ASN A 1 116 ? 34.561 5.847 -52.794 1.00 97.25 116 ASN A CA 1
ATOM 920 C C . ASN A 1 116 ? 34.377 4.981 -54.049 1.00 97.25 116 ASN A C 1
ATOM 922 O O . ASN A 1 116 ? 35.039 5.227 -55.056 1.00 97.25 116 ASN A O 1
ATOM 926 N N . LEU A 1 117 ? 33.444 4.023 -54.025 1.00 97.62 117 LEU A N 1
ATOM 927 C CA . LEU A 1 117 ? 33.125 3.174 -55.178 1.00 97.62 117 LEU A CA 1
ATOM 928 C C . LEU A 1 117 ? 32.645 3.990 -56.384 1.00 97.62 117 LEU A C 1
ATOM 930 O O . LEU A 1 117 ? 33.051 3.722 -57.515 1.00 97.62 117 LEU A O 1
ATOM 934 N N . GLU A 1 118 ? 31.804 5.005 -56.167 1.00 97.25 118 GLU A N 1
ATOM 935 C CA . GLU A 1 118 ? 31.365 5.910 -57.232 1.00 97.25 118 GLU A CA 1
ATOM 936 C C . GLU A 1 118 ? 32.550 6.678 -57.835 1.00 97.25 118 GLU A C 1
ATOM 938 O O . GLU A 1 118 ? 32.649 6.830 -59.059 1.00 97.25 118 GLU A O 1
ATOM 943 N N . SER A 1 119 ? 33.470 7.140 -56.986 1.00 96.19 119 SER A N 1
ATOM 944 C CA . SER A 1 119 ? 34.684 7.837 -57.413 1.00 96.19 119 SER A CA 1
ATOM 945 C C . SER A 1 119 ? 35.605 6.925 -58.232 1.00 96.19 119 SER A C 1
ATOM 947 O O . SER A 1 119 ? 36.065 7.328 -59.304 1.00 96.19 119 SER A O 1
ATOM 949 N N . GLU A 1 120 ? 35.824 5.686 -57.783 1.00 97.44 120 GLU A N 1
ATOM 950 C CA . GLU A 1 120 ? 36.594 4.672 -58.513 1.00 97.44 120 GLU A CA 1
ATOM 951 C C . GLU A 1 120 ? 35.956 4.351 -59.868 1.00 97.44 120 GLU A C 1
ATOM 953 O O . GLU A 1 120 ? 36.633 4.396 -60.896 1.00 97.44 120 GLU A O 1
ATOM 958 N N . PHE A 1 121 ? 34.640 4.127 -59.907 1.00 96.94 121 PHE A N 1
ATOM 959 C CA . PHE A 1 121 ? 33.912 3.857 -61.146 1.00 96.94 121 PHE A CA 1
ATOM 960 C C . PHE A 1 121 ? 34.071 4.991 -62.175 1.00 96.94 121 PHE A C 1
ATOM 962 O O . PHE A 1 121 ? 34.338 4.745 -63.358 1.00 96.94 121 PHE A O 1
ATOM 969 N N . LYS A 1 122 ? 33.945 6.252 -61.739 1.00 96.94 122 LYS A N 1
ATOM 970 C CA . LYS A 1 122 ? 34.151 7.432 -62.600 1.00 96.94 122 LYS A CA 1
ATOM 971 C C . LYS A 1 122 ? 35.586 7.525 -63.114 1.00 96.94 122 LYS A C 1
ATOM 973 O O . LYS A 1 122 ? 35.792 7.830 -64.290 1.00 96.94 122 LYS A O 1
ATOM 978 N N . ALA A 1 123 ? 36.569 7.252 -62.258 1.00 96.56 123 ALA A N 1
ATOM 979 C CA . ALA A 1 123 ? 37.974 7.274 -62.643 1.00 96.56 123 ALA A CA 1
ATOM 980 C C . ALA A 1 123 ? 38.287 6.195 -63.691 1.00 96.56 123 ALA A C 1
ATOM 982 O O . ALA A 1 123 ? 38.882 6.501 -64.723 1.00 96.56 123 ALA A O 1
ATOM 983 N N . THR A 1 124 ? 37.835 4.956 -63.471 1.00 95.81 124 THR A N 1
ATOM 984 C CA . THR A 1 124 ? 38.057 3.839 -64.401 1.00 95.81 124 THR A CA 1
ATOM 985 C C . THR A 1 124 ? 37.367 4.061 -65.744 1.00 95.81 124 THR A C 1
ATOM 987 O O . THR A 1 124 ? 37.974 3.832 -66.784 1.00 95.81 124 THR A O 1
ATOM 990 N N . SER A 1 125 ? 36.122 4.546 -65.748 1.00 95.25 125 SER A N 1
ATOM 991 C CA . SER A 1 125 ? 35.380 4.810 -66.993 1.00 95.25 125 SER A CA 1
ATOM 992 C C . SER A 1 125 ? 35.950 5.964 -67.826 1.00 95.25 125 SER A C 1
ATOM 994 O O . SER A 1 125 ? 35.742 5.994 -69.037 1.00 95.25 125 SER A O 1
ATOM 996 N N . SER A 1 126 ? 36.678 6.894 -67.202 1.00 95.00 126 SER A N 1
ATOM 997 C CA . SER A 1 126 ? 37.309 8.036 -67.880 1.00 95.00 126 SER A CA 1
ATOM 998 C C . SER A 1 126 ? 38.748 7.760 -68.340 1.00 95.00 126 SER A C 1
ATOM 1000 O O . SER A 1 126 ? 39.372 8.635 -68.942 1.00 95.00 126 SER A O 1
ATOM 1002 N N . ALA A 1 127 ? 39.304 6.582 -68.039 1.00 93.06 127 ALA A N 1
ATOM 1003 C CA . ALA A 1 127 ? 40.669 6.232 -68.413 1.00 93.06 127 ALA A CA 1
ATOM 1004 C C . ALA A 1 127 ? 40.787 5.963 -69.932 1.00 93.06 127 ALA A C 1
ATOM 1006 O O . ALA A 1 127 ? 39.859 5.415 -70.530 1.00 93.06 127 ALA A O 1
ATOM 1007 N N . PRO A 1 128 ? 41.909 6.329 -70.584 1.00 86.81 128 PRO A N 1
ATOM 1008 C CA . PRO A 1 128 ? 42.165 5.959 -71.976 1.00 86.81 128 PRO A CA 1
ATOM 1009 C C . PRO A 1 128 ? 42.239 4.434 -72.144 1.00 86.81 128 PRO A C 1
ATOM 1011 O O . PRO A 1 128 ? 42.777 3.754 -71.270 1.00 86.81 128 PRO A O 1
ATOM 1014 N N . TRP A 1 129 ? 41.718 3.931 -73.267 1.00 78.25 129 TRP A N 1
ATOM 1015 C CA . TRP A 1 129 ? 41.755 2.511 -73.644 1.00 78.25 129 TRP A CA 1
ATOM 1016 C C . TRP A 1 129 ? 43.165 2.021 -73.979 1.00 78.25 129 TRP A C 1
ATOM 1018 O O . TRP A 1 129 ? 43.910 2.783 -74.640 1.00 78.25 129 TRP A O 1
#